Protein AF-A0A4U1C8W8-F1 (afdb_monomer)

InterPro domains:
  IPR014710 RmlC-like jelly roll fold [G3DSA:2.60.120.10] (5-88)

Organism: NCBI:txid2571270

Nearest PDB structures (foldseek):
  7ff8-assembly1_B  TM=6.532E-01  e=4.045E-03  Pseudomonas aeruginosa PAO1
  3iwz-assembly2_C  TM=7.167E-01  e=1.135E-02  Xanthomonas campestris pv. campestris
  1hw5-assembly1_B  TM=6.777E-01  e=1.361E-02  Escherichia coli
  3dn7-assembly1_A  TM=7.887E-01  e=3.382E-02  Cytophaga hutchinsonii ATCC 33406
  3hif-assembly1_A  TM=5.269E-01  e=1.740E-01  Escherichia coli

Sequence (142 aa):
MWYSLDSFVVGYDYTRGNGQKVTRIYLPGDVFTDLSSFFQNKPAKLKLVILQGGDLLYVTRADFNGLRQYAEGFDLIQHLMLLEQELESWRGWIMTLRDEQKVAEFNQRYPMYLLPNHICASFLQMTPSRYSAVKANFTVGS

pLDDT: mean 90.6, std 9.07, range [38.59, 97.38]

Solvent-accessible surface area (backbone atoms only — not comparable to full-atom values): 8082 Å² total; per-residue (Å²): 79,36,35,25,68,58,19,34,34,38,26,18,35,54,84,51,84,93,40,72,43,33,76,43,77,43,49,54,68,34,77,50,65,51,62,68,24,65,76,68,76,45,80,73,52,52,48,75,43,76,78,43,68,82,52,67,48,79,43,51,69,67,60,51,58,65,36,61,84,40,70,66,44,50,54,50,50,54,50,53,53,47,54,52,51,52,50,52,50,50,54,58,54,46,69,75,49,55,72,64,55,34,52,53,58,45,48,76,78,39,69,61,88,83,46,60,63,61,54,55,11,35,53,69,74,39,55,53,65,62,39,51,63,52,51,54,75,70,68,80,79,123

Foldseek 3Di:
DKAAQAWWKWKFQVPDDVRQQTADIDGHGDDDDQLCCLVVVHDGRIDMDTPDDDDMDDDHSVNLVVCVVDPVSVVVNVVVVVVVVVSVVVLVVLLPDDLLSSLVVCVVVDVVVSPDLSNSCSNNVHDSVSSVVSVVVVVPPD

Mean predicted aligned error: 4.5 Å

Structure (mmCIF, N/CA/C/O backbone):
data_AF-A0A4U1C8W8-F1
#
_entry.id   AF-A0A4U1C8W8-F1
#
loop_
_atom_site.group_PDB
_atom_site.id
_atom_site.type_symbol
_atom_site.label_atom_id
_atom_site.label_alt_id
_atom_site.label_comp_id
_atom_site.label_asym_id
_atom_site.label_entity_id
_atom_site.label_seq_id
_atom_site.pdbx_PDB_ins_code
_atom_site.Cartn_x
_atom_site.Cartn_y
_atom_site.Cartn_z
_atom_site.occupancy
_atom_site.B_iso_or_equiv
_atom_site.auth_seq_id
_atom_site.auth_comp_id
_atom_site.auth_asym_id
_atom_site.auth_atom_id
_atom_site.pdbx_PDB_model_num
ATOM 1 N N . MET A 1 1 ? -11.197 1.354 9.731 1.00 91.50 1 MET A N 1
ATOM 2 C CA . MET A 1 1 ? -9.951 0.623 9.448 1.00 91.50 1 MET A CA 1
ATOM 3 C C . MET A 1 1 ? -10.335 -0.746 8.937 1.00 91.50 1 MET A C 1
ATOM 5 O O . MET A 1 1 ? -11.377 -1.242 9.353 1.00 91.50 1 MET A O 1
ATOM 9 N N . TRP A 1 2 ? -9.557 -1.314 8.027 1.00 94.94 2 TRP A N 1
ATOM 10 C CA . TRP A 1 2 ? -9.852 -2.613 7.437 1.00 94.94 2 TRP A CA 1
ATOM 11 C C . TRP A 1 2 ? -8.698 -3.572 7.688 1.00 94.94 2 TRP A C 1
ATOM 13 O O . TRP A 1 2 ? -7.552 -3.140 7.789 1.00 94.94 2 TRP A O 1
ATOM 23 N N . TYR A 1 3 ? -9.011 -4.854 7.782 1.00 94.75 3 TYR A N 1
ATOM 24 C CA . TYR A 1 3 ? -8.038 -5.934 7.763 1.00 94.75 3 TYR A CA 1
ATOM 25 C C . TYR A 1 3 ? -8.378 -6.870 6.610 1.00 94.75 3 TYR A C 1
ATOM 27 O O . TYR A 1 3 ? -9.544 -7.228 6.428 1.00 94.75 3 TYR A O 1
ATOM 35 N N . SER A 1 4 ? -7.367 -7.211 5.820 1.00 95.00 4 SER A N 1
ATOM 36 C CA . SER A 1 4 ? -7.499 -8.086 4.663 1.00 95.00 4 SER A CA 1
ATOM 37 C C . SER A 1 4 ? -7.277 -9.539 5.066 1.00 95.00 4 SER A C 1
ATOM 39 O O . SER A 1 4 ? -6.203 -9.861 5.567 1.00 95.00 4 SER A O 1
ATOM 41 N N . LEU A 1 5 ? -8.246 -10.425 4.822 1.00 94.94 5 LEU A N 1
ATOM 42 C CA . LEU A 1 5 ? -8.029 -11.868 4.990 1.00 94.94 5 LEU A CA 1
ATOM 43 C C . LEU A 1 5 ? -7.353 -12.471 3.754 1.00 94.94 5 LEU A C 1
ATOM 45 O O . LEU A 1 5 ? -6.423 -13.262 3.882 1.00 94.94 5 LEU A O 1
ATOM 49 N N . ASP A 1 6 ? -7.794 -12.068 2.562 1.00 95.94 6 ASP A N 1
ATOM 50 C CA . ASP A 1 6 ? -7.398 -12.680 1.287 1.00 95.94 6 ASP A CA 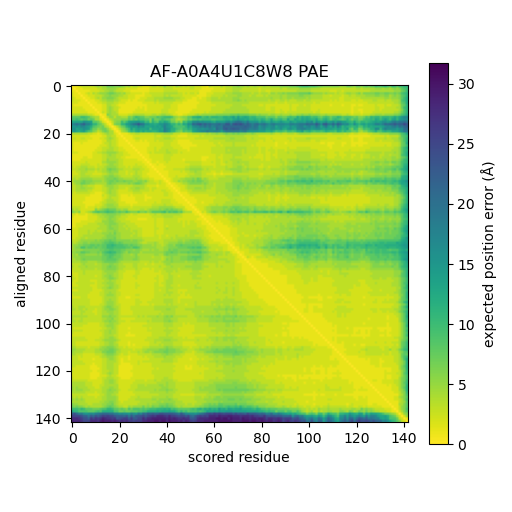1
ATOM 51 C C . ASP A 1 6 ? -7.119 -11.664 0.165 1.00 95.94 6 ASP A C 1
ATOM 53 O O . ASP A 1 6 ? -6.837 -12.038 -0.975 1.00 95.94 6 ASP A O 1
ATOM 57 N N . SER A 1 7 ? -7.226 -10.371 0.464 1.00 95.38 7 SER A N 1
ATOM 58 C CA . SER A 1 7 ? -7.344 -9.332 -0.550 1.00 95.38 7 SER A CA 1
ATOM 59 C C . SER A 1 7 ? -6.043 -8.573 -0.807 1.00 95.38 7 SER A C 1
ATOM 61 O O . SER A 1 7 ? -5.332 -8.173 0.117 1.00 95.38 7 SER A O 1
ATOM 63 N N . PHE A 1 8 ? -5.785 -8.283 -2.082 1.00 96.38 8 PHE A N 1
ATOM 64 C CA . PHE A 1 8 ? -4.791 -7.301 -2.514 1.00 96.38 8 PHE A CA 1
ATOM 65 C C . PHE A 1 8 ? -5.465 -5.944 -2.663 1.00 96.38 8 PHE A C 1
ATOM 67 O O . PHE A 1 8 ? -6.415 -5.803 -3.438 1.00 96.38 8 PHE A O 1
ATOM 74 N N . VAL A 1 9 ? -4.967 -4.926 -1.965 1.00 96.75 9 VAL A N 1
ATOM 75 C CA . VAL A 1 9 ? -5.575 -3.588 -1.965 1.00 96.75 9 VAL A CA 1
ATOM 76 C C . VAL A 1 9 ? -4.564 -2.542 -2.401 1.00 96.75 9 VAL A C 1
ATOM 78 O O . VAL A 1 9 ? -3.414 -2.540 -1.978 1.00 96.75 9 VAL A O 1
ATOM 81 N N . VAL A 1 10 ? -4.999 -1.606 -3.237 1.00 96.00 10 VAL A N 1
ATOM 82 C CA . VAL A 1 10 ? -4.184 -0.484 -3.701 1.00 96.00 10 VAL A CA 1
ATOM 83 C C . VAL A 1 10 ? -4.710 0.820 -3.133 1.00 96.00 10 VAL A C 1
ATOM 85 O O . VAL A 1 10 ? -5.904 1.103 -3.215 1.00 96.00 10 VAL A O 1
ATOM 88 N N . GLY A 1 11 ? -3.803 1.637 -2.603 1.00 95.19 11 GLY A N 1
ATOM 89 C CA . GLY A 1 11 ? -4.076 3.015 -2.216 1.00 95.19 11 GLY A CA 1
ATOM 90 C C . GLY A 1 11 ? -3.580 3.996 -3.269 1.00 95.19 11 GLY A C 1
ATOM 91 O O . GLY A 1 11 ? -2.384 4.054 -3.567 1.00 95.19 11 GLY A O 1
ATOM 92 N N . TYR A 1 12 ? -4.507 4.786 -3.799 1.00 94.06 12 TYR A N 1
ATOM 93 C CA . TYR A 1 12 ? -4.234 5.919 -4.671 1.00 94.06 12 TYR A CA 1
ATOM 94 C C . TYR A 1 12 ? -4.264 7.212 -3.866 1.00 94.06 12 TYR A C 1
ATOM 96 O O . TYR A 1 12 ? -5.219 7.458 -3.129 1.00 94.06 12 TYR A O 1
ATOM 104 N N . ASP A 1 13 ? -3.257 8.062 -4.041 1.00 90.19 13 ASP A N 1
ATOM 105 C CA . ASP A 1 13 ? -3.278 9.414 -3.485 1.00 90.19 13 ASP A CA 1
ATOM 106 C C . ASP A 1 13 ? -4.229 10.294 -4.308 1.00 90.19 13 ASP A C 1
ATOM 108 O O . ASP A 1 13 ? -3.966 10.600 -5.473 1.00 90.19 13 ASP A O 1
ATOM 112 N N . TYR A 1 14 ? -5.347 10.693 -3.699 1.00 77.69 14 TYR A N 1
ATOM 113 C CA . TYR A 1 14 ? -6.367 11.528 -4.338 1.00 77.69 14 TYR A CA 1
ATOM 114 C C . TYR A 1 14 ? -6.048 13.028 -4.246 1.00 77.69 14 TYR A C 1
ATOM 116 O O . TYR A 1 14 ? -6.739 13.852 -4.839 1.00 77.69 14 TYR A O 1
ATOM 124 N N . THR A 1 15 ? -4.999 13.403 -3.510 1.00 78.12 15 THR A N 1
ATOM 125 C CA . THR A 1 15 ? -4.593 14.802 -3.311 1.00 78.12 15 THR A CA 1
ATOM 126 C C . THR A 1 15 ? -3.575 15.287 -4.340 1.00 78.12 15 THR A C 1
ATOM 128 O O . THR A 1 15 ? -3.299 16.485 -4.414 1.00 78.12 15 THR A O 1
ATOM 131 N N . ARG A 1 16 ? -3.009 14.383 -5.152 1.00 66.56 16 ARG A N 1
ATOM 132 C CA . ARG A 1 16 ? -1.977 14.697 -6.149 1.00 66.56 16 ARG A CA 1
ATOM 133 C C . ARG A 1 16 ? -2.370 14.184 -7.539 1.00 66.56 16 ARG A C 1
ATOM 135 O O . ARG A 1 16 ? -2.505 12.982 -7.754 1.00 66.56 16 ARG A O 1
ATOM 142 N N . GLY A 1 17 ? -2.477 15.096 -8.509 1.00 65.38 17 GLY A N 1
ATOM 143 C CA . GLY A 1 17 ? -2.802 14.774 -9.905 1.00 65.38 17 GLY A CA 1
ATOM 144 C C . GLY A 1 17 ? -4.280 14.427 -10.124 1.00 65.38 17 GLY A C 1
ATOM 145 O O . GLY A 1 17 ? -5.154 14.953 -9.447 1.00 65.38 17 GLY A O 1
ATOM 146 N N . ASN A 1 18 ? -4.563 13.533 -11.075 1.00 65.94 18 ASN A N 1
ATOM 147 C CA . ASN A 1 18 ? -5.911 13.048 -11.409 1.00 65.94 18 ASN A CA 1
ATOM 148 C C . ASN A 1 18 ? -6.380 11.865 -10.524 1.00 65.94 18 ASN A C 1
ATOM 150 O O . ASN A 1 18 ? -7.273 11.119 -10.923 1.00 65.94 18 ASN A O 1
ATOM 154 N N . GLY A 1 19 ? -5.753 11.650 -9.360 1.00 64.06 19 GLY A N 1
ATOM 155 C CA . GLY A 1 19 ? -6.109 10.572 -8.429 1.00 64.06 19 GLY A CA 1
ATOM 156 C C . GLY A 1 19 ? -5.680 9.163 -8.860 1.00 64.06 19 GLY A C 1
ATOM 157 O O . GLY A 1 19 ? -6.271 8.187 -8.405 1.00 64.06 19 GLY A O 1
ATOM 158 N N . GLN A 1 20 ? -4.681 9.038 -9.744 1.00 74.06 20 GLN A N 1
ATOM 159 C CA . GLN A 1 20 ? -4.208 7.749 -10.284 1.00 74.06 20 GLN A CA 1
ATOM 160 C C . GLN A 1 20 ? -2.803 7.339 -9.811 1.00 74.06 20 GLN A C 1
ATOM 162 O O . GLN A 1 20 ? -2.294 6.288 -10.214 1.00 74.06 20 GLN A O 1
ATOM 167 N N . LYS A 1 21 ? -2.154 8.131 -8.947 1.00 90.69 21 LYS A N 1
ATOM 168 C CA . LYS A 1 21 ? -0.830 7.775 -8.426 1.00 90.69 21 LYS A CA 1
ATOM 169 C C . LYS A 1 21 ? -0.965 6.748 -7.311 1.00 90.69 21 LYS A C 1
ATOM 171 O O . LYS A 1 21 ? -1.488 7.052 -6.240 1.00 90.69 21 LYS A O 1
ATOM 176 N N . VAL A 1 22 ? -0.447 5.553 -7.560 1.00 93.94 22 VAL A N 1
ATOM 177 C CA . VAL A 1 22 ? -0.407 4.485 -6.568 1.00 93.94 22 VAL A CA 1
ATOM 178 C C . VAL A 1 22 ? 0.672 4.804 -5.533 1.00 93.94 22 VAL A C 1
ATOM 180 O O . VAL A 1 22 ? 1.830 5.057 -5.871 1.00 93.94 22 VAL A O 1
ATOM 183 N N . THR A 1 23 ? 0.295 4.814 -4.258 1.00 93.44 23 THR A N 1
ATOM 184 C CA . THR A 1 23 ? 1.206 5.090 -3.137 1.00 93.44 23 THR A CA 1
ATOM 185 C C . THR A 1 23 ? 1.254 3.971 -2.112 1.00 93.44 23 THR A C 1
ATOM 187 O O . THR A 1 23 ? 2.243 3.864 -1.386 1.00 93.44 23 THR A O 1
ATOM 190 N N . ARG A 1 24 ? 0.237 3.110 -2.072 1.00 94.56 24 ARG A N 1
ATOM 191 C CA . ARG A 1 24 ? 0.170 1.956 -1.174 1.00 94.56 24 ARG A CA 1
ATOM 192 C C . ARG A 1 24 ? -0.231 0.708 -1.940 1.00 94.56 24 ARG A C 1
ATOM 194 O O . ARG A 1 24 ? -1.060 0.780 -2.847 1.00 94.56 24 ARG A O 1
ATOM 201 N N . ILE A 1 25 ? 0.346 -0.413 -1.539 1.00 96.25 25 ILE A N 1
ATOM 202 C CA . ILE A 1 25 ? -0.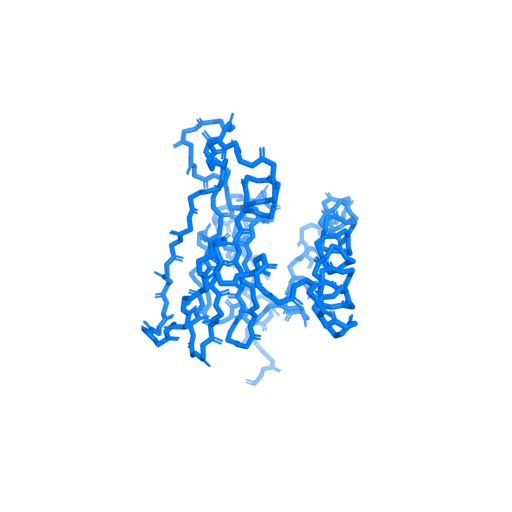077 -1.756 -1.917 1.00 96.25 25 ILE A CA 1
ATOM 203 C C . ILE A 1 25 ? -0.122 -2.529 -0.603 1.00 96.25 25 ILE A C 1
ATOM 205 O O . ILE A 1 25 ? 0.873 -2.546 0.116 1.00 96.25 25 ILE A O 1
ATOM 209 N N . TYR A 1 26 ? -1.276 -3.097 -0.293 1.00 96.00 26 TYR A N 1
ATOM 210 C CA . TYR A 1 26 ? -1.516 -3.920 0.882 1.00 96.00 26 TYR A CA 1
ATOM 211 C C . TYR A 1 26 ? -1.763 -5.354 0.424 1.00 96.00 26 TYR A C 1
ATOM 213 O O . TYR A 1 26 ? -2.453 -5.584 -0.578 1.00 96.00 26 TYR A O 1
ATOM 221 N N . LEU A 1 27 ? -1.164 -6.293 1.138 1.00 95.94 27 LEU A N 1
ATOM 222 C CA . LEU A 1 27 ? -1.222 -7.724 0.889 1.00 95.94 27 LEU A CA 1
ATOM 223 C C . LEU A 1 27 ? -2.297 -8.388 1.766 1.00 95.94 27 LEU A C 1
ATOM 225 O O . LEU A 1 27 ? -2.770 -7.790 2.739 1.00 95.94 27 LEU A O 1
ATOM 229 N N . PRO A 1 28 ? -2.687 -9.634 1.454 1.00 96.12 28 PRO A N 1
ATOM 230 C CA . PRO A 1 28 ? -3.448 -10.452 2.390 1.00 96.12 28 PRO A CA 1
ATOM 231 C C . PRO A 1 28 ? -2.751 -10.509 3.756 1.00 96.12 28 PRO A C 1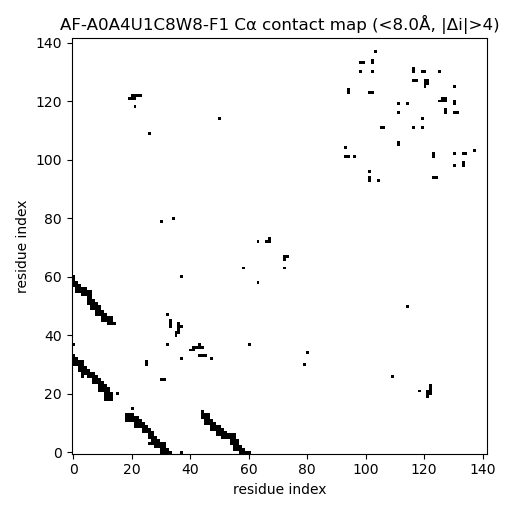
ATOM 233 O O . PRO A 1 28 ? -1.538 -10.704 3.828 1.00 96.12 28 PRO A O 1
ATOM 236 N N . GLY A 1 29 ? -3.514 -10.325 4.831 1.00 94.81 29 GLY A N 1
ATOM 237 C CA . GLY A 1 29 ? -3.002 -10.228 6.197 1.00 94.81 29 GLY A CA 1
ATOM 238 C C . GLY A 1 29 ? -2.639 -8.812 6.656 1.00 94.81 29 GLY A C 1
ATOM 239 O O . GLY A 1 29 ? -2.347 -8.633 7.838 1.00 94.81 29 GLY A O 1
ATOM 240 N N . ASP A 1 30 ? -2.690 -7.801 5.783 1.00 94.50 30 ASP A N 1
ATOM 241 C CA . ASP A 1 30 ? -2.406 -6.421 6.177 1.00 94.50 30 ASP A CA 1
ATOM 242 C C . ASP A 1 30 ? -3.629 -5.720 6.783 1.00 94.50 30 ASP A C 1
ATOM 244 O O . ASP A 1 30 ? -4.772 -5.839 6.321 1.00 94.50 30 ASP A O 1
ATOM 248 N N . VAL A 1 31 ? -3.359 -4.875 7.779 1.00 93.69 31 VAL A N 1
ATOM 249 C CA . VAL A 1 31 ? -4.270 -3.803 8.186 1.00 93.69 31 VAL A 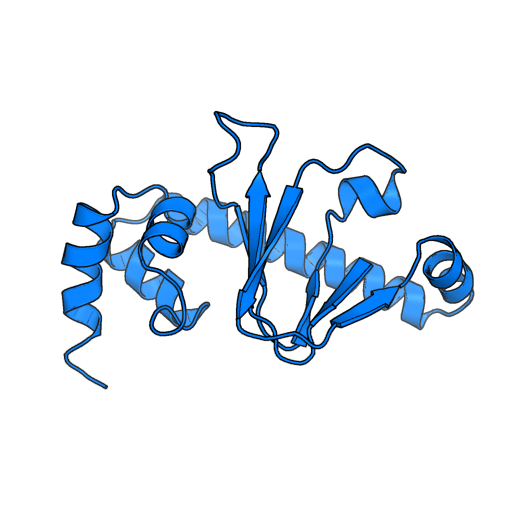CA 1
ATOM 250 C C . VAL A 1 31 ? -4.063 -2.618 7.251 1.00 93.69 31 VAL A C 1
ATOM 252 O O . VAL A 1 31 ? -2.947 -2.128 7.084 1.00 93.69 31 VAL A O 1
ATOM 255 N N . PHE A 1 32 ? -5.147 -2.100 6.683 1.00 93.50 32 PHE A N 1
ATOM 256 C CA . PHE A 1 32 ? -5.085 -0.982 5.755 1.00 93.50 32 PHE A CA 1
ATOM 257 C C . PHE A 1 32 ? -6.176 0.055 6.020 1.00 93.50 32 PHE A C 1
ATOM 259 O O . PHE A 1 32 ? -7.340 -0.234 6.312 1.00 93.50 32 PHE A O 1
ATOM 266 N N . THR A 1 33 ? -5.776 1.319 5.951 1.00 93.19 33 THR A N 1
ATOM 267 C CA . THR A 1 33 ? -6.636 2.494 6.085 1.00 93.19 33 THR A CA 1
ATOM 268 C C . THR A 1 33 ? -5.806 3.734 5.758 1.00 93.19 33 THR A C 1
ATOM 270 O O . THR A 1 33 ? -4.579 3.690 5.760 1.00 93.19 33 THR A O 1
ATOM 273 N N . ASP A 1 34 ? -6.455 4.877 5.559 1.00 91.69 34 ASP A N 1
ATOM 274 C CA . ASP A 1 34 ? -5.770 6.158 5.731 1.00 91.69 34 ASP A CA 1
ATOM 275 C C . ASP A 1 34 ? -5.599 6.419 7.236 1.00 91.69 34 ASP A C 1
ATOM 277 O O . ASP A 1 34 ? -6.554 6.821 7.906 1.00 91.69 34 ASP A O 1
ATOM 281 N N . LEU A 1 35 ? -4.420 6.110 7.794 1.00 88.94 35 LEU A N 1
ATOM 282 C CA . LEU A 1 35 ? -4.160 6.213 9.239 1.00 88.94 35 LEU A CA 1
ATOM 283 C C . LEU A 1 35 ? -4.311 7.655 9.738 1.00 88.94 35 LEU A C 1
ATOM 285 O O . LEU A 1 35 ? -4.898 7.885 10.797 1.00 88.94 35 LEU A O 1
ATOM 289 N N . SER A 1 36 ? -3.844 8.640 8.962 1.00 86.38 36 SER A N 1
ATOM 290 C CA . SER A 1 36 ? -3.949 10.054 9.335 1.00 86.38 36 SER A CA 1
ATOM 291 C C . SER A 1 36 ? -5.412 10.474 9.447 1.00 86.38 36 SER A C 1
ATOM 293 O O . SER A 1 36 ? -5.825 11.027 10.469 1.00 86.38 36 SER A O 1
ATOM 295 N N . SER A 1 37 ? -6.218 10.154 8.438 1.00 90.06 37 SER A N 1
ATOM 296 C CA . SER A 1 37 ? -7.645 10.476 8.426 1.00 90.06 37 SER A CA 1
ATOM 297 C C . SER A 1 37 ? -8.427 9.674 9.464 1.00 90.06 37 SER A C 1
ATOM 299 O O . SER A 1 37 ? -9.318 10.217 10.127 1.00 90.06 37 SER A O 1
ATOM 301 N N . PHE A 1 38 ? -8.058 8.409 9.681 1.00 90.50 38 PHE A N 1
ATOM 302 C CA . PHE A 1 38 ? -8.672 7.559 10.691 1.00 90.50 38 PHE A CA 1
ATOM 303 C C . PHE A 1 38 ? -8.448 8.108 12.102 1.00 90.50 38 PHE A C 1
ATOM 305 O O . PHE A 1 38 ? -9.430 8.276 12.819 1.00 90.50 38 PHE A O 1
ATOM 312 N N . PHE A 1 39 ? -7.225 8.474 12.491 1.00 86.31 39 PHE A N 1
ATOM 313 C CA . PHE A 1 39 ? -6.957 8.954 13.852 1.00 86.31 39 PHE A CA 1
ATOM 314 C C . PHE A 1 39 ? -7.313 10.427 14.081 1.00 86.31 39 PHE A C 1
ATOM 316 O O . PHE A 1 39 ? -7.746 10.777 15.175 1.00 86.31 39 PHE A O 1
ATOM 323 N N . GLN A 1 40 ? -7.164 11.294 13.074 1.00 87.44 40 GLN A N 1
ATOM 324 C CA . GLN A 1 40 ? -7.354 12.746 13.235 1.00 87.44 40 GLN A CA 1
ATOM 325 C C . GLN A 1 40 ? -8.766 13.230 12.890 1.00 87.44 40 GLN A C 1
ATOM 327 O O . GLN A 1 40 ? -9.022 14.430 12.940 1.00 87.44 40 GLN A O 1
ATOM 332 N N . ASN A 1 41 ? -9.669 12.327 12.501 1.00 85.69 41 ASN A N 1
ATOM 333 C CA . ASN A 1 41 ? -11.005 12.673 12.017 1.00 85.69 41 ASN A CA 1
ATOM 334 C C . ASN A 1 41 ? -10.994 13.691 10.863 1.00 85.69 41 ASN A C 1
ATOM 336 O O . ASN A 1 41 ? -11.739 14.669 10.857 1.00 85.69 41 ASN A O 1
ATOM 340 N N . LYS A 1 42 ? -10.123 13.454 9.880 1.00 89.50 42 LYS A N 1
ATOM 341 C CA . LYS A 1 42 ? -10.013 14.267 8.663 1.00 89.50 42 LYS A CA 1
ATOM 342 C C . LYS A 1 42 ? -10.569 13.503 7.459 1.00 89.50 42 LYS A C 1
ATOM 344 O O . LYS A 1 42 ? -10.629 12.274 7.513 1.00 89.50 42 LYS A O 1
ATOM 349 N N . PRO A 1 43 ? -10.952 14.191 6.368 1.00 89.12 43 PRO A N 1
ATOM 350 C CA . PRO A 1 43 ? -11.306 13.528 5.116 1.00 89.12 43 PRO A CA 1
ATOM 351 C C . PRO A 1 43 ? -10.197 12.580 4.648 1.00 89.12 43 PRO A C 1
ATOM 353 O O . PRO A 1 43 ? -9.014 12.889 4.812 1.00 89.12 43 PRO A O 1
ATOM 356 N N . ALA A 1 44 ? -10.568 11.429 4.085 1.00 89.50 44 ALA A N 1
ATOM 357 C CA . ALA A 1 44 ? -9.611 10.479 3.524 1.00 89.50 44 ALA A CA 1
ATOM 358 C C . ALA A 1 44 ? -8.850 11.108 2.348 1.00 89.50 44 ALA A C 1
ATOM 360 O O . ALA A 1 44 ? -9.442 11.756 1.485 1.00 89.50 44 ALA A O 1
ATOM 361 N N . LYS A 1 45 ? -7.536 10.911 2.322 1.00 90.19 45 LYS A N 1
ATOM 362 C CA . LYS A 1 45 ? -6.630 11.324 1.244 1.00 90.19 45 LYS A CA 1
ATOM 363 C C . LYS A 1 45 ? -6.290 10.164 0.315 1.00 90.19 45 LYS A C 1
ATOM 365 O O . LYS A 1 45 ? -5.878 10.393 -0.820 1.00 90.19 45 LYS A O 1
ATOM 370 N N . LEU A 1 46 ? -6.475 8.932 0.791 1.00 91.25 46 LEU A N 1
ATOM 371 C CA . LEU A 1 46 ? -6.298 7.721 0.002 1.00 91.25 46 LEU A CA 1
ATOM 372 C C . LEU A 1 46 ? -7.637 7.183 -0.503 1.00 91.25 46 LEU A C 1
ATOM 374 O O . LEU A 1 46 ? -8.568 6.959 0.272 1.00 91.25 46 LEU A O 1
ATOM 378 N N . LYS A 1 47 ? -7.698 6.895 -1.803 1.00 92.44 47 LYS A N 1
ATOM 379 C CA . LYS A 1 47 ? -8.715 6.020 -2.385 1.00 92.44 47 LYS A CA 1
ATOM 380 C C . LYS A 1 47 ? -8.185 4.590 -2.357 1.00 92.44 47 LYS A C 1
ATOM 382 O O . LYS A 1 47 ? -7.176 4.302 -2.993 1.00 92.44 47 LYS A O 1
ATOM 387 N N . LEU A 1 48 ? -8.876 3.709 -1.643 1.00 94.00 48 LEU A N 1
ATOM 388 C CA . LEU A 1 48 ? -8.521 2.296 -1.518 1.00 94.00 48 LEU A CA 1
ATOM 389 C C . LEU A 1 48 ? -9.364 1.464 -2.490 1.00 94.00 48 LEU A C 1
ATOM 391 O O . LEU A 1 48 ? -10.576 1.658 -2.574 1.00 94.00 48 LEU A O 1
ATOM 395 N N . VAL A 1 49 ? -8.725 0.572 -3.244 1.00 94.56 49 VAL A N 1
ATOM 396 C CA . VAL A 1 49 ? -9.368 -0.277 -4.257 1.00 94.56 49 VAL A CA 1
ATOM 397 C C . VAL A 1 49 ? -8.874 -1.708 -4.101 1.00 94.56 49 VAL A C 1
ATOM 399 O O . VAL A 1 49 ? -7.668 -1.941 -4.110 1.00 94.56 49 VAL A O 1
ATOM 402 N N . ILE A 1 50 ? -9.801 -2.655 -3.984 1.00 96.00 50 ILE A N 1
ATOM 403 C CA . ILE A 1 50 ? -9.498 -4.089 -3.988 1.00 96.00 50 ILE A CA 1
ATOM 404 C C . ILE A 1 50 ? -9.176 -4.504 -5.428 1.00 96.00 50 ILE A C 1
ATOM 406 O O . ILE A 1 50 ? -9.950 -4.219 -6.341 1.00 96.00 50 ILE A O 1
ATOM 410 N N . LEU A 1 51 ? -8.027 -5.143 -5.636 1.00 94.69 51 LEU A N 1
ATOM 411 C CA . LEU A 1 51 ? -7.630 -5.711 -6.927 1.00 94.69 51 LEU A CA 1
ATOM 412 C C . LEU A 1 51 ? -8.079 -7.165 -7.077 1.00 94.69 51 LEU A C 1
ATOM 414 O O . LEU A 1 51 ? -8.468 -7.582 -8.164 1.00 94.69 51 LEU A O 1
ATOM 418 N N . GLN A 1 52 ? -7.976 -7.926 -5.991 1.00 93.75 52 GLN A N 1
ATOM 419 C CA . GLN A 1 52 ? -8.270 -9.353 -5.908 1.00 93.75 52 GLN A CA 1
ATOM 420 C C . GLN A 1 52 ? -8.671 -9.683 -4.466 1.00 93.75 52 GLN A C 1
ATOM 422 O O . GLN A 1 52 ? -8.190 -9.010 -3.556 1.00 93.75 52 GLN A O 1
ATOM 427 N N . GLY A 1 53 ? -9.502 -10.715 -4.287 1.00 93.00 53 GLY A N 1
ATOM 428 C CA . GLY A 1 53 ? -10.060 -11.136 -2.997 1.00 93.00 53 GLY A CA 1
ATOM 429 C C . GLY A 1 53 ? -11.417 -10.491 -2.714 1.00 93.00 53 GLY A C 1
ATOM 430 O O . GLY A 1 53 ? -11.979 -9.809 -3.579 1.00 93.00 53 GLY A O 1
ATOM 431 N N . GLY A 1 54 ? -11.951 -10.719 -1.516 1.00 93.44 54 GLY A N 1
ATOM 432 C CA . GLY A 1 54 ? -13.228 -10.130 -1.107 1.00 93.44 54 GLY A CA 1
ATOM 433 C C . GLY A 1 54 ? -13.508 -10.117 0.393 1.00 93.44 54 GLY A C 1
ATOM 434 O O . GLY A 1 54 ? -14.407 -9.388 0.820 1.00 93.44 54 GLY A O 1
ATOM 435 N N . ASP A 1 55 ? -12.738 -10.853 1.193 1.00 95.88 55 ASP A N 1
ATOM 436 C CA . ASP A 1 55 ? -13.018 -11.017 2.612 1.00 95.88 55 ASP A CA 1
ATOM 437 C C . ASP A 1 55 ? -12.241 -9.995 3.440 1.00 95.88 55 ASP A C 1
ATOM 439 O O . ASP A 1 55 ? -11.015 -10.041 3.592 1.00 95.88 55 ASP A O 1
ATOM 443 N N . LEU A 1 56 ? -12.992 -9.046 3.998 1.00 96.19 56 LEU A N 1
ATOM 444 C CA . LEU A 1 56 ? -12.468 -7.950 4.798 1.00 96.19 56 LEU A CA 1
ATOM 445 C C . LEU A 1 56 ? -13.140 -7.904 6.166 1.00 96.19 56 LEU A C 1
ATOM 447 O O . LEU A 1 56 ? -14.362 -7.998 6.283 1.00 96.19 56 LEU A O 1
ATOM 451 N N . LEU A 1 57 ? -12.343 -7.640 7.198 1.00 95.81 57 LEU A N 1
ATOM 452 C CA . LEU A 1 57 ? -12.855 -7.259 8.510 1.00 95.81 57 LEU A CA 1
ATOM 453 C C . LEU A 1 57 ? -12.852 -5.738 8.629 1.00 95.81 57 LEU A C 1
ATOM 455 O O . LEU A 1 57 ? -11.867 -5.075 8.295 1.00 95.81 57 LEU A O 1
ATOM 459 N N . TYR A 1 58 ? -13.954 -5.183 9.124 1.00 94.94 58 TYR A N 1
ATOM 460 C CA . TYR A 1 58 ? -14.107 -3.749 9.331 1.00 94.94 58 TYR A CA 1
ATOM 461 C C . TYR A 1 58 ? -14.094 -3.408 10.813 1.00 94.94 58 TYR A C 1
ATOM 463 O O . TYR A 1 58 ? -14.876 -3.949 11.588 1.00 94.94 58 TYR A O 1
ATOM 471 N N . VAL A 1 59 ? -13.247 -2.454 11.187 1.00 91.81 59 VAL A N 1
ATOM 472 C CA . VAL A 1 59 ? -13.219 -1.874 12.530 1.00 91.81 59 VAL A CA 1
ATOM 473 C C . VAL A 1 59 ? -13.598 -0.404 12.422 1.00 91.81 59 VAL A C 1
ATOM 475 O O . VAL A 1 59 ? -12.897 0.394 11.770 1.00 91.81 59 VAL A O 1
ATOM 478 N N . THR A 1 60 ? -14.710 -0.024 13.055 1.00 92.00 60 THR A N 1
ATOM 479 C CA . THR A 1 60 ? -15.108 1.383 13.119 1.00 92.00 60 THR A CA 1
ATOM 480 C C . THR A 1 60 ? -14.167 2.154 14.040 1.00 92.00 60 THR A C 1
ATOM 482 O O . THR A 1 60 ? -13.428 1.592 14.849 1.00 92.00 60 THR A O 1
ATOM 485 N N . ARG A 1 61 ? -14.188 3.486 13.955 1.00 88.88 61 ARG A N 1
ATOM 486 C CA . ARG A 1 61 ? -13.443 4.307 14.918 1.00 88.88 61 ARG A CA 1
ATOM 487 C C . ARG A 1 61 ? -13.980 4.142 16.344 1.00 88.88 61 ARG A C 1
ATOM 489 O O . ARG A 1 61 ? -13.196 4.219 17.281 1.00 88.88 61 ARG A O 1
ATOM 496 N N . ALA A 1 62 ? -15.288 3.945 16.507 1.00 91.19 62 ALA A N 1
ATOM 497 C CA . ALA A 1 62 ? -15.894 3.759 17.821 1.00 91.19 62 ALA A CA 1
ATOM 498 C C . ALA A 1 62 ? -15.393 2.462 18.471 1.00 91.19 62 ALA A C 1
ATOM 500 O O . ALA A 1 62 ? -14.891 2.513 19.592 1.00 91.19 62 ALA A O 1
ATOM 501 N N . ASP A 1 63 ? -15.409 1.355 17.723 1.00 91.38 63 ASP A N 1
ATOM 502 C CA . ASP A 1 63 ? -14.882 0.063 18.184 1.00 91.38 63 ASP A CA 1
ATOM 503 C C . ASP A 1 63 ? -13.399 0.187 18.527 1.00 91.38 63 ASP A C 1
ATOM 505 O O . ASP A 1 63 ? -12.960 -0.204 19.605 1.00 91.38 63 ASP A O 1
ATOM 509 N N . PHE A 1 64 ? -12.636 0.839 17.647 1.00 88.38 64 PHE A N 1
ATOM 510 C CA . PHE A 1 64 ? -11.219 1.088 17.862 1.00 88.38 64 PHE A CA 1
ATOM 511 C C . PHE A 1 64 ? -10.940 1.908 19.130 1.00 88.38 64 PHE A C 1
ATOM 513 O O . PHE A 1 64 ? -10.021 1.607 19.887 1.00 88.38 64 PHE A O 1
ATOM 520 N N . ASN A 1 65 ? -11.730 2.949 19.388 1.00 87.75 65 ASN A N 1
ATOM 521 C CA . ASN A 1 65 ? -11.594 3.748 20.603 1.00 87.75 65 ASN A CA 1
ATOM 522 C C . ASN A 1 65 ? -11.910 2.925 21.856 1.00 87.75 65 ASN A C 1
ATOM 524 O O . ASN A 1 65 ? -11.253 3.122 22.874 1.00 87.75 65 ASN A O 1
ATOM 528 N N . GLY A 1 66 ? -12.852 1.983 21.769 1.00 88.62 66 GLY A N 1
ATOM 529 C CA . GLY A 1 66 ? -13.117 1.010 22.827 1.00 88.62 66 GLY A CA 1
ATOM 530 C C . GLY A 1 66 ? -11.928 0.089 23.111 1.00 88.62 66 GLY A C 1
ATOM 531 O O . GLY A 1 66 ? -11.752 -0.335 24.247 1.00 88.62 66 GLY A O 1
ATOM 532 N N . LEU A 1 67 ? -11.061 -0.171 22.126 1.00 85.69 67 LEU A N 1
ATOM 533 C CA . LEU A 1 67 ? -9.847 -0.973 22.320 1.00 85.69 67 LEU A CA 1
ATOM 534 C C . LEU A 1 67 ? -8.728 -0.222 23.054 1.00 85.69 67 LEU A C 1
ATOM 536 O O . LEU A 1 67 ? -7.833 -0.858 23.599 1.00 85.69 67 LEU A O 1
ATOM 540 N N . ARG A 1 68 ? -8.776 1.116 23.125 1.00 82.75 68 ARG A N 1
ATOM 541 C CA . ARG A 1 68 ? -7.731 1.929 23.783 1.00 82.75 68 ARG A CA 1
ATOM 542 C C . ARG A 1 68 ? -7.621 1.712 25.290 1.00 82.75 68 ARG A C 1
ATOM 544 O O . ARG A 1 68 ? -6.646 2.155 25.884 1.00 82.75 68 ARG A O 1
ATOM 551 N N . GLN A 1 69 ? -8.619 1.083 25.905 1.00 87.19 69 GLN A N 1
ATOM 552 C CA . GLN A 1 69 ? -8.560 0.701 27.316 1.00 87.19 69 GLN A CA 1
ATOM 553 C C . GLN A 1 69 ? -7.598 -0.473 27.575 1.00 87.19 69 GLN A C 1
ATOM 555 O O . GLN A 1 69 ? -7.218 -0.696 28.720 1.00 87.19 69 GLN A O 1
ATOM 560 N N . TYR A 1 70 ? -7.208 -1.206 26.527 1.00 91.19 70 TYR A N 1
ATOM 561 C CA . TYR A 1 70 ? -6.283 -2.335 26.587 1.00 91.19 70 TYR A CA 1
ATOM 562 C C . TYR A 1 70 ? -4.895 -1.911 26.091 1.00 91.19 70 TYR A C 1
ATOM 564 O O . TYR A 1 70 ? -4.783 -1.145 25.128 1.00 91.19 70 TYR A O 1
ATOM 572 N N . ALA A 1 71 ? -3.835 -2.413 26.729 1.00 88.31 71 ALA A N 1
ATOM 573 C CA . ALA A 1 71 ? -2.455 -2.071 26.375 1.00 88.31 71 ALA A CA 1
ATOM 574 C C . ALA A 1 71 ? -2.110 -2.528 24.947 1.00 88.31 71 ALA A C 1
ATOM 576 O O . ALA A 1 71 ? -1.499 -1.791 24.177 1.00 88.31 71 ALA A O 1
ATOM 577 N N . GLU A 1 72 ? -2.630 -3.684 24.547 1.00 88.44 72 GLU A N 1
ATOM 578 C CA . GLU A 1 72 ? -2.463 -4.280 23.224 1.00 88.44 72 GLU A CA 1
ATOM 579 C C . GLU A 1 72 ? -3.022 -3.378 22.113 1.00 88.44 72 GLU A C 1
ATOM 581 O O . GLU A 1 72 ? -2.500 -3.341 20.998 1.00 88.44 72 GLU A O 1
ATOM 586 N N . GLY A 1 73 ? -4.072 -2.604 22.413 1.00 84.56 73 GLY A N 1
ATOM 587 C CA . GLY A 1 73 ? -4.631 -1.627 21.483 1.00 84.56 73 GLY A CA 1
ATOM 588 C C . GLY A 1 73 ? -3.663 -0.478 21.194 1.00 84.56 73 GLY A C 1
ATOM 589 O O . GLY A 1 73 ? -3.639 0.040 20.077 1.00 84.56 73 GLY A O 1
ATOM 590 N N . PHE A 1 74 ? -2.847 -0.089 22.175 1.00 84.25 74 PHE A N 1
ATOM 591 C CA . PHE A 1 74 ? -1.799 0.913 22.001 1.00 84.25 74 PHE A CA 1
ATOM 592 C C . PHE A 1 74 ? -0.612 0.352 21.210 1.00 84.25 74 PHE A C 1
ATOM 594 O O . PHE A 1 74 ? -0.176 0.995 20.250 1.00 84.25 74 PHE A O 1
ATOM 601 N N . ASP A 1 75 ? -0.165 -0.863 21.536 1.00 89.19 75 ASP A N 1
ATOM 602 C CA . ASP A 1 75 ? 0.920 -1.550 20.823 1.00 89.19 75 ASP A CA 1
ATOM 603 C C . ASP A 1 75 ? 0.589 -1.728 19.337 1.00 89.19 75 ASP A C 1
ATOM 605 O O . ASP A 1 75 ? 1.422 -1.459 18.468 1.00 89.19 75 ASP A O 1
ATOM 609 N N . LEU A 1 76 ? -0.664 -2.078 19.022 1.00 86.25 76 LEU A N 1
ATOM 610 C CA . LEU A 1 76 ? -1.140 -2.169 17.645 1.00 86.25 76 LEU A CA 1
ATOM 611 C C . LEU A 1 76 ? -0.996 -0.833 16.900 1.00 86.25 76 LEU A C 1
ATOM 613 O O . LEU A 1 76 ? -0.533 -0.819 15.763 1.00 86.25 76 LEU A O 1
ATOM 617 N N . ILE A 1 77 ? -1.356 0.302 17.512 1.00 86.62 77 ILE A N 1
ATOM 618 C CA . ILE A 1 77 ? -1.204 1.622 16.868 1.00 86.62 77 ILE A CA 1
ATOM 619 C C . ILE A 1 77 ? 0.259 1.902 16.574 1.00 86.62 77 ILE A C 1
ATOM 621 O O . ILE A 1 77 ? 0.586 2.324 15.465 1.00 86.62 77 ILE A O 1
ATOM 625 N N . GLN A 1 78 ? 1.125 1.697 17.566 1.00 89.75 78 GLN A N 1
ATOM 626 C CA . GLN A 1 78 ? 2.551 1.949 17.412 1.00 89.75 78 GLN A CA 1
ATOM 627 C C . GLN A 1 78 ? 3.137 1.086 16.301 1.00 89.75 78 GLN A C 1
ATOM 629 O O . GLN A 1 78 ? 3.867 1.598 15.453 1.00 89.75 78 GLN A O 1
ATOM 634 N N . HIS A 1 79 ? 2.747 -0.187 16.249 1.00 90.38 79 HIS A N 1
ATOM 635 C CA . HIS A 1 79 ? 3.154 -1.095 15.192 1.00 90.38 79 HIS A CA 1
ATOM 636 C C . HIS A 1 79 ? 2.684 -0.620 13.808 1.00 90.38 79 HIS A C 1
ATOM 638 O O . HIS A 1 79 ? 3.493 -0.523 12.889 1.00 90.38 79 HIS A O 1
ATOM 644 N N . LEU A 1 80 ? 1.414 -0.228 13.657 1.00 90.06 80 LEU A N 1
ATOM 645 C CA . LEU A 1 80 ? 0.891 0.290 12.385 1.00 90.06 80 LEU A CA 1
ATOM 646 C C . LEU A 1 80 ? 1.581 1.591 11.951 1.00 90.06 80 LEU A C 1
ATOM 648 O O . LEU A 1 80 ? 1.853 1.781 10.766 1.00 90.06 80 LEU A O 1
ATOM 652 N N . MET A 1 81 ? 1.880 2.488 12.894 1.00 90.81 81 MET A N 1
ATOM 653 C CA . MET A 1 81 ? 2.625 3.719 12.616 1.00 90.81 81 MET A CA 1
ATOM 654 C C . MET A 1 81 ? 4.064 3.428 12.180 1.00 90.81 81 MET A C 1
ATOM 656 O O . MET A 1 81 ? 4.557 4.081 11.259 1.00 90.81 81 MET A O 1
ATOM 660 N N . LEU A 1 82 ? 4.718 2.447 12.807 1.00 93.62 82 LEU A N 1
ATOM 661 C CA . LEU A 1 82 ? 6.063 2.014 12.440 1.00 93.62 82 LEU A CA 1
ATOM 662 C C . LEU A 1 82 ? 6.086 1.426 11.025 1.00 93.62 82 LEU A C 1
ATOM 664 O O . LEU A 1 82 ? 6.886 1.873 10.209 1.00 93.62 82 LEU A O 1
ATOM 668 N N . LEU A 1 83 ? 5.170 0.507 10.700 1.00 92.06 83 LEU A N 1
ATOM 669 C CA . LEU A 1 83 ? 5.072 -0.091 9.362 1.00 92.06 83 LEU A CA 1
ATOM 670 C C . LEU A 1 83 ? 4.853 0.964 8.268 1.00 92.06 83 LEU A C 1
ATOM 672 O O . LEU A 1 83 ? 5.451 0.893 7.194 1.00 92.06 83 LEU A O 1
ATOM 676 N N . GLU A 1 84 ? 4.019 1.968 8.542 1.00 91.31 84 GLU A N 1
ATOM 677 C CA . GLU A 1 84 ? 3.779 3.075 7.614 1.00 91.31 84 GLU A CA 1
ATOM 678 C C . GLU A 1 84 ? 5.042 3.932 7.412 1.00 91.31 84 GLU A C 1
ATOM 680 O O . GLU A 1 84 ? 5.362 4.319 6.284 1.00 91.31 84 GLU A O 1
ATOM 685 N N . GLN A 1 85 ? 5.796 4.198 8.483 1.00 94.06 85 GLN A N 1
ATOM 686 C CA . GLN A 1 85 ? 7.063 4.925 8.412 1.00 94.06 85 GLN A CA 1
ATOM 687 C C . GLN A 1 85 ? 8.145 4.129 7.670 1.00 94.06 85 GLN A C 1
ATOM 689 O O . GLN A 1 85 ? 8.876 4.703 6.856 1.00 94.06 85 GLN A O 1
ATOM 694 N N . GLU A 1 86 ? 8.253 2.826 7.921 1.00 94.94 86 GLU A N 1
ATOM 695 C CA . GLU A 1 86 ? 9.165 1.925 7.211 1.00 94.94 86 GLU A CA 1
ATOM 696 C C . GLU A 1 86 ? 8.838 1.885 5.721 1.00 94.94 86 GLU A C 1
ATOM 698 O O . GLU A 1 86 ? 9.736 2.016 4.887 1.00 94.94 86 GLU A O 1
ATOM 703 N N . LEU A 1 87 ? 7.551 1.786 5.372 1.00 93.44 87 LEU A N 1
ATOM 704 C CA . LEU A 1 87 ? 7.105 1.814 3.986 1.00 93.44 87 LEU A CA 1
ATOM 705 C C . LEU A 1 87 ? 7.453 3.142 3.310 1.00 93.44 87 LEU A C 1
ATOM 707 O O . LEU A 1 87 ? 7.964 3.133 2.193 1.00 93.44 87 LEU A O 1
ATOM 711 N N . GLU A 1 88 ? 7.202 4.282 3.954 1.00 93.56 88 GLU A N 1
ATOM 712 C CA . GLU A 1 88 ? 7.564 5.589 3.394 1.00 93.56 88 GLU A CA 1
ATOM 713 C C . GLU A 1 88 ? 9.076 5.758 3.238 1.00 93.56 88 GLU A C 1
ATOM 715 O O . GLU A 1 88 ? 9.532 6.250 2.204 1.00 93.56 88 GLU A O 1
ATOM 720 N N . SER A 1 89 ? 9.859 5.289 4.208 1.00 96.56 89 SER A N 1
ATOM 721 C CA . SER A 1 89 ? 11.324 5.320 4.155 1.00 96.56 89 SER A CA 1
ATOM 722 C C . SER A 1 89 ? 11.852 4.460 3.007 1.00 96.56 89 SER A C 1
ATOM 724 O O . SER A 1 89 ? 12.647 4.926 2.188 1.00 96.56 89 SER A O 1
ATOM 726 N N . TRP A 1 90 ? 11.341 3.232 2.881 1.00 96.81 90 TRP A N 1
ATOM 727 C CA . TRP A 1 90 ? 11.675 2.322 1.789 1.00 96.81 90 TRP A CA 1
ATOM 728 C C . TRP A 1 90 ? 11.256 2.889 0.430 1.00 96.81 90 TRP A C 1
ATOM 730 O O . TRP A 1 90 ? 12.035 2.844 -0.520 1.00 96.81 90 TRP A O 1
ATOM 740 N N . ARG A 1 91 ? 10.072 3.506 0.328 1.00 95.06 91 ARG A N 1
ATOM 741 C CA . ARG A 1 91 ? 9.630 4.201 -0.892 1.00 95.06 91 ARG A CA 1
ATOM 742 C C . ARG A 1 91 ? 10.520 5.392 -1.227 1.00 95.06 91 ARG A C 1
ATOM 744 O O . ARG A 1 91 ? 10.800 5.616 -2.398 1.00 95.06 91 ARG A O 1
ATOM 751 N N . GLY A 1 92 ? 10.967 6.161 -0.241 1.00 95.69 92 GLY A N 1
ATOM 752 C CA . GLY A 1 92 ? 11.925 7.244 -0.458 1.00 95.69 92 GLY A CA 1
ATOM 753 C C . GLY A 1 92 ? 13.235 6.714 -1.039 1.00 95.69 92 GLY A C 1
ATOM 754 O O . GLY A 1 92 ? 13.697 7.201 -2.070 1.00 95.69 92 GLY A O 1
ATOM 755 N N . TRP A 1 93 ? 13.780 5.663 -0.427 1.00 97.38 93 TRP A N 1
ATOM 756 C CA . TRP A 1 93 ? 15.020 5.022 -0.852 1.00 97.38 93 TRP A CA 1
ATOM 757 C C . TRP A 1 93 ? 14.920 4.388 -2.243 1.00 97.38 93 TRP A C 1
ATOM 759 O O . TRP A 1 93 ? 15.727 4.712 -3.115 1.00 97.38 93 TRP A O 1
ATOM 769 N N . ILE A 1 94 ? 13.907 3.555 -2.502 1.00 97.12 94 ILE A N 1
ATOM 770 C CA . ILE A 1 94 ? 13.774 2.844 -3.781 1.00 97.12 94 ILE A CA 1
ATOM 771 C C . ILE A 1 94 ? 13.678 3.831 -4.951 1.00 97.12 94 ILE A C 1
ATOM 773 O O . ILE A 1 94 ? 14.182 3.570 -6.037 1.00 97.12 94 ILE A O 1
ATOM 777 N N . MET A 1 95 ? 13.111 5.024 -4.742 1.00 95.19 95 MET A N 1
ATOM 778 C CA . MET A 1 95 ? 13.004 6.043 -5.790 1.00 95.19 95 MET A CA 1
ATOM 779 C C . MET A 1 95 ? 14.354 6.605 -6.246 1.00 95.19 95 MET A C 1
ATOM 781 O O . MET A 1 95 ? 14.421 7.113 -7.368 1.00 95.19 95 MET A O 1
ATOM 785 N N . THR A 1 96 ? 15.404 6.469 -5.433 1.00 96.31 96 THR A N 1
ATOM 786 C CA . THR A 1 96 ? 16.780 6.887 -5.755 1.00 96.31 96 THR A CA 1
ATOM 787 C C . THR A 1 96 ? 17.540 5.879 -6.622 1.00 96.31 96 THR A C 1
ATOM 789 O O . THR A 1 96 ? 18.556 6.228 -7.221 1.00 96.31 96 THR A O 1
ATOM 792 N N . LEU A 1 97 ? 17.050 4.640 -6.709 1.00 97.06 97 LEU A N 1
ATOM 793 C CA . LEU A 1 97 ? 17.702 3.558 -7.443 1.00 97.06 97 LEU A CA 1
ATOM 794 C C . LEU A 1 97 ? 17.503 3.688 -8.961 1.00 97.06 97 LEU A C 1
ATOM 796 O O . LEU A 1 97 ? 16.661 4.451 -9.439 1.00 97.06 97 LEU A O 1
ATOM 800 N N . ARG A 1 98 ? 18.253 2.902 -9.741 1.00 96.44 98 ARG A N 1
ATOM 801 C CA . ARG A 1 98 ? 18.004 2.736 -11.185 1.00 96.44 98 ARG A CA 1
ATOM 802 C C . ARG A 1 98 ? 16.813 1.808 -11.424 1.00 96.44 98 ARG A C 1
ATOM 804 O O . ARG A 1 98 ? 16.519 0.968 -10.583 1.00 96.44 98 ARG A O 1
ATOM 811 N N . ASP A 1 99 ? 16.164 1.917 -12.583 1.00 95.56 99 ASP A N 1
ATOM 812 C CA . ASP A 1 99 ? 14.940 1.167 -12.919 1.00 95.56 99 ASP A CA 1
ATOM 813 C C . ASP A 1 99 ? 15.030 -0.347 -12.634 1.00 95.56 99 ASP A C 1
ATOM 815 O O . ASP A 1 99 ? 14.132 -0.906 -12.013 1.00 95.56 99 ASP A O 1
ATOM 819 N N . GLU A 1 100 ? 16.121 -1.008 -13.025 1.00 95.62 100 GLU A N 1
ATOM 820 C CA . GLU A 1 100 ? 16.336 -2.447 -12.785 1.00 95.62 100 GLU A CA 1
ATOM 821 C C . GLU A 1 100 ? 16.365 -2.794 -11.296 1.00 95.62 100 GLU A C 1
ATOM 823 O O . GLU A 1 100 ? 15.698 -3.726 -10.852 1.00 95.62 100 GLU A O 1
ATOM 828 N N . GLN A 1 101 ? 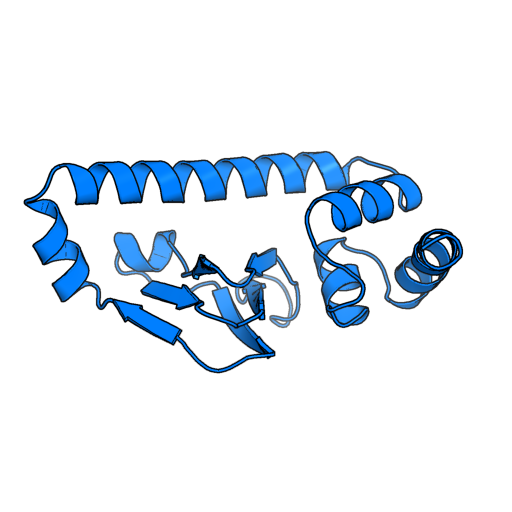17.086 -1.993 -10.512 1.00 96.62 101 GLN A N 1
ATOM 829 C CA . GLN A 1 101 ? 17.178 -2.147 -9.063 1.00 96.62 101 GLN A CA 1
ATOM 830 C C . GLN A 1 101 ? 15.830 -1.855 -8.397 1.00 96.62 101 GLN A C 1
ATOM 832 O O . GLN A 1 101 ? 15.425 -2.590 -7.505 1.00 96.62 101 GLN A O 1
ATOM 837 N N . LYS A 1 102 ? 15.085 -0.842 -8.868 1.00 96.44 102 LYS A N 1
ATOM 838 C CA . LYS A 1 102 ? 13.723 -0.565 -8.386 1.00 96.44 102 LYS A CA 1
ATOM 839 C C . LYS A 1 102 ? 12.819 -1.775 -8.549 1.00 96.44 102 LYS A C 1
ATOM 841 O O . LYS A 1 102 ? 12.105 -2.130 -7.621 1.00 96.44 102 LYS A O 1
ATOM 846 N N . VAL A 1 103 ? 12.825 -2.392 -9.728 1.00 96.69 103 VAL A N 1
ATOM 847 C CA . VAL A 1 103 ? 11.970 -3.552 -10.002 1.00 96.69 103 VAL A CA 1
ATOM 848 C C . VAL A 1 103 ? 12.417 -4.768 -9.187 1.00 96.69 103 VAL A C 1
ATOM 850 O O . VAL A 1 103 ? 11.557 -5.459 -8.645 1.00 96.69 103 VAL A O 1
ATOM 853 N N . ALA A 1 104 ? 13.726 -4.988 -9.027 1.00 95.56 104 ALA A N 1
ATOM 854 C CA . ALA A 1 104 ? 14.261 -6.060 -8.188 1.00 95.56 104 ALA A CA 1
ATOM 855 C C . ALA A 1 104 ? 13.815 -5.925 -6.722 1.00 95.56 104 ALA A C 1
ATOM 857 O O . ALA A 1 104 ? 13.236 -6.854 -6.163 1.00 95.56 104 ALA A O 1
ATOM 858 N N . GLU A 1 105 ? 14.028 -4.754 -6.121 1.00 96.75 105 GLU A N 1
ATOM 859 C CA . GLU A 1 105 ? 13.653 -4.456 -4.733 1.00 96.75 105 GLU A CA 1
ATOM 860 C C . GLU A 1 105 ? 12.138 -4.500 -4.528 1.00 96.75 105 GLU A C 1
ATOM 862 O O . GLU A 1 105 ? 11.636 -5.019 -3.532 1.00 96.75 105 GLU A O 1
ATOM 867 N N . PHE A 1 106 ? 11.376 -4.008 -5.506 1.00 96.69 106 PHE A N 1
ATOM 868 C CA . PHE A 1 106 ? 9.924 -4.106 -5.485 1.00 96.69 106 PHE A CA 1
ATOM 869 C C . PHE A 1 106 ? 9.450 -5.561 -5.468 1.00 96.69 106 PHE A C 1
ATOM 871 O O . PHE A 1 106 ? 8.542 -5.880 -4.708 1.00 96.69 106 PHE A O 1
ATOM 878 N N . ASN A 1 107 ? 10.067 -6.437 -6.266 1.00 94.88 107 ASN A N 1
ATOM 879 C CA . ASN A 1 107 ? 9.708 -7.854 -6.338 1.00 94.88 107 ASN A CA 1
ATOM 880 C C . ASN A 1 107 ? 10.010 -8.622 -5.043 1.00 94.88 107 ASN A C 1
ATOM 882 O O . ASN A 1 107 ? 9.317 -9.584 -4.729 1.00 94.88 107 ASN A O 1
ATOM 886 N N . GLN A 1 108 ? 11.026 -8.204 -4.282 1.00 94.62 108 GLN A N 1
ATOM 887 C CA . GLN A 1 108 ? 11.318 -8.809 -2.978 1.00 94.62 108 GLN A CA 1
ATOM 888 C C . GLN A 1 108 ? 10.216 -8.521 -1.952 1.00 94.62 108 GLN A C 1
ATOM 890 O O . GLN A 1 108 ? 9.935 -9.359 -1.100 1.00 94.62 108 GLN A O 1
ATOM 895 N N . ARG A 1 109 ? 9.588 -7.340 -2.029 1.00 95.00 109 ARG A N 1
ATOM 896 C CA . ARG A 1 109 ? 8.539 -6.924 -1.088 1.00 95.00 109 ARG A CA 1
ATOM 897 C C . ARG A 1 109 ? 7.133 -7.300 -1.546 1.00 95.00 109 ARG A C 1
ATOM 899 O O . ARG A 1 109 ? 6.303 -7.672 -0.723 1.00 95.00 109 ARG A O 1
ATOM 906 N N . TYR A 1 110 ? 6.845 -7.156 -2.835 1.00 95.44 110 TYR A N 1
ATOM 907 C CA . TYR A 1 110 ? 5.522 -7.388 -3.401 1.00 95.44 110 TYR A CA 1
ATOM 908 C C . TYR A 1 110 ? 5.578 -8.477 -4.472 1.00 95.44 110 TYR A C 1
ATOM 910 O O . TYR A 1 110 ? 6.420 -8.395 -5.370 1.00 95.44 110 TYR A O 1
ATOM 918 N N . PRO A 1 111 ? 4.639 -9.442 -4.464 1.00 92.38 111 PRO A N 1
ATOM 919 C CA . PRO A 1 111 ? 4.555 -10.477 -5.488 1.00 92.38 111 PRO A CA 1
ATOM 920 C C . PRO A 1 111 ? 4.074 -9.864 -6.811 1.00 92.38 111 PRO A C 1
ATOM 922 O O . PRO A 1 111 ? 2.895 -9.910 -7.161 1.00 92.38 111 PRO A O 1
ATOM 925 N N . MET A 1 112 ? 4.987 -9.258 -7.574 1.00 92.38 112 MET A N 1
ATOM 926 C CA . MET A 1 112 ? 4.658 -8.443 -8.752 1.00 92.38 112 MET A CA 1
ATOM 927 C C . MET A 1 112 ? 3.989 -9.224 -9.895 1.00 92.38 112 MET A C 1
ATOM 929 O O . MET A 1 112 ? 3.511 -8.621 -10.858 1.00 92.38 112 MET A O 1
ATOM 933 N N . TYR A 1 113 ? 4.003 -10.556 -9.831 1.00 89.88 113 TYR A N 1
ATOM 934 C CA . TYR A 1 113 ? 3.314 -11.452 -10.759 1.00 89.88 113 TYR A CA 1
ATOM 935 C C . TYR A 1 113 ? 1.804 -11.539 -10.484 1.00 89.88 113 TYR A C 1
ATOM 937 O O . TYR A 1 113 ? 1.049 -11.810 -11.411 1.00 89.88 113 TYR A O 1
ATOM 945 N N . LEU A 1 114 ? 1.360 -11.237 -9.258 1.00 90.62 114 LEU A N 1
ATOM 946 C CA . LEU A 1 114 ? -0.058 -11.168 -8.872 1.00 90.62 114 LEU A CA 1
ATOM 947 C C . LEU A 1 114 ? -0.656 -9.767 -9.049 1.00 90.62 114 LEU A C 1
ATOM 949 O O . LEU A 1 114 ? -1.855 -9.571 -8.881 1.00 90.62 114 LEU A O 1
ATOM 953 N N . LEU A 1 115 ? 0.170 -8.774 -9.381 1.00 93.81 115 LEU A N 1
ATOM 954 C CA . LEU A 1 115 ? -0.241 -7.379 -9.473 1.00 93.81 115 LEU A CA 1
ATOM 955 C C . LEU A 1 115 ? -0.298 -6.906 -10.935 1.00 93.81 115 LEU A C 1
ATOM 957 O O . LEU A 1 115 ? 0.607 -7.208 -11.720 1.00 93.81 115 LEU A O 1
ATOM 961 N N . PRO A 1 116 ? -1.308 -6.101 -11.323 1.00 94.62 116 PRO A N 1
ATOM 962 C CA . PRO A 1 116 ? -1.358 -5.527 -12.661 1.00 94.62 116 PRO A CA 1
ATOM 963 C C . PRO A 1 116 ? -0.156 -4.612 -12.930 1.00 94.62 116 PRO A C 1
ATOM 965 O O . PRO A 1 116 ? 0.158 -3.726 -12.135 1.00 94.62 116 PRO A O 1
ATOM 968 N N . ASN A 1 117 ? 0.472 -4.748 -14.103 1.00 94.94 117 ASN A N 1
ATOM 969 C CA . ASN A 1 117 ? 1.688 -3.994 -14.447 1.00 94.94 117 ASN A CA 1
ATOM 970 C C . ASN A 1 117 ? 1.528 -2.470 -14.318 1.00 94.94 117 ASN A C 1
ATOM 972 O O . ASN A 1 117 ? 2.475 -1.790 -13.935 1.00 94.94 117 ASN A O 1
ATOM 976 N N . HIS A 1 118 ? 0.346 -1.919 -14.619 1.00 94.31 118 HIS A N 1
ATOM 977 C CA . HIS A 1 118 ? 0.105 -0.478 -14.508 1.00 94.31 118 HIS A CA 1
ATOM 978 C C . HIS A 1 118 ? 0.112 0.016 -13.049 1.00 94.31 118 HIS A C 1
ATOM 980 O O . HIS A 1 118 ? 0.522 1.149 -12.800 1.00 94.31 118 HIS A O 1
ATOM 986 N N . ILE A 1 119 ? -0.272 -0.831 -12.085 1.00 95.62 119 ILE A N 1
ATOM 987 C CA . ILE A 1 119 ? -0.205 -0.536 -10.646 1.00 95.62 119 ILE A CA 1
ATOM 988 C C . ILE A 1 119 ? 1.251 -0.488 -10.201 1.00 95.62 119 ILE A C 1
ATOM 990 O O . ILE A 1 119 ? 1.680 0.503 -9.613 1.00 95.62 119 ILE A O 1
ATOM 994 N N . CYS A 1 120 ? 2.023 -1.523 -10.540 1.00 96.12 120 CYS A N 1
ATOM 995 C CA . CYS A 1 120 ? 3.445 -1.598 -10.214 1.00 96.12 120 CYS A CA 1
ATOM 996 C C . CYS A 1 120 ? 4.220 -0.429 -10.838 1.00 96.12 120 CYS A C 1
ATOM 998 O O . CYS A 1 120 ? 4.985 0.249 -10.155 1.00 96.12 120 CYS A O 1
ATOM 1000 N N . ALA A 1 121 ? 3.968 -0.138 -12.119 1.00 95.69 121 ALA A N 1
ATOM 1001 C CA . ALA A 1 121 ? 4.574 0.986 -12.825 1.00 95.69 121 ALA A CA 1
ATOM 1002 C C . ALA A 1 121 ? 4.227 2.332 -12.164 1.00 95.69 121 ALA A C 1
ATOM 1004 O O . ALA A 1 121 ? 5.123 3.142 -11.926 1.00 95.69 121 ALA A O 1
ATOM 1005 N N . SER A 1 122 ? 2.955 2.550 -11.804 1.00 94.94 122 SER A N 1
ATOM 1006 C CA . SER A 1 122 ? 2.509 3.758 -11.094 1.00 94.94 122 SER A CA 1
ATOM 1007 C C . SER A 1 122 ? 3.194 3.901 -9.731 1.00 94.94 122 SER A C 1
ATOM 1009 O O . SER A 1 122 ? 3.728 4.971 -9.425 1.00 94.94 122 SER A O 1
ATOM 1011 N N . PHE A 1 123 ? 3.273 2.816 -8.950 1.00 95.56 123 PHE A N 1
ATOM 1012 C CA . PHE A 1 123 ? 3.949 2.807 -7.649 1.00 95.56 123 PHE A CA 1
ATOM 1013 C C . PHE A 1 123 ? 5.429 3.183 -7.783 1.00 95.56 123 PHE A C 1
ATOM 1015 O O . PHE A 1 123 ? 5.919 4.008 -7.011 1.00 95.56 123 PHE A O 1
ATOM 1022 N N . LEU A 1 124 ? 6.116 2.626 -8.787 1.00 95.94 124 LEU A N 1
ATOM 1023 C CA . LEU A 1 124 ? 7.537 2.854 -9.075 1.00 95.94 124 LEU A CA 1
ATOM 1024 C C . LEU A 1 124 ? 7.833 4.166 -9.819 1.00 95.94 124 LEU A C 1
ATOM 1026 O O . LEU A 1 124 ? 8.999 4.491 -10.043 1.00 95.94 124 LEU A O 1
ATOM 1030 N N . GLN A 1 1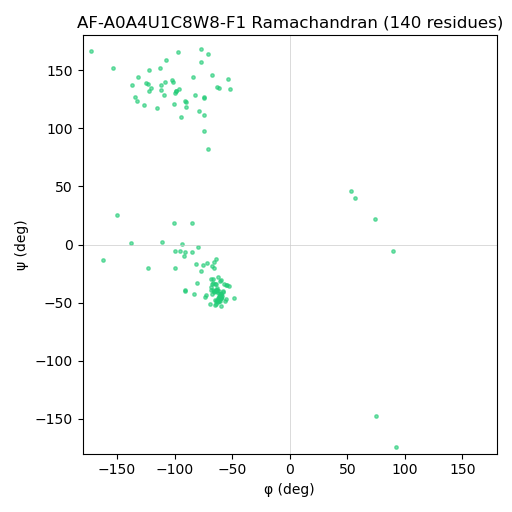25 ? 6.799 4.937 -10.169 1.00 93.56 125 GLN A N 1
ATOM 1031 C CA . GLN A 1 125 ? 6.903 6.168 -10.963 1.00 93.56 125 GLN A CA 1
ATOM 1032 C C . GLN A 1 125 ? 7.582 5.935 -12.322 1.00 93.56 125 GLN A C 1
ATOM 1034 O O . GLN A 1 125 ? 8.383 6.740 -12.795 1.00 93.56 125 GLN A O 1
ATOM 1039 N N . MET A 1 126 ? 7.243 4.812 -12.950 1.00 94.50 126 MET A N 1
ATOM 1040 C CA . MET A 1 126 ? 7.714 4.399 -14.266 1.00 94.50 126 MET A CA 1
ATOM 1041 C C . MET A 1 126 ? 6.555 4.415 -15.262 1.00 94.50 126 MET A C 1
ATOM 1043 O O . MET A 1 126 ? 5.399 4.181 -14.913 1.00 94.50 126 MET A O 1
ATOM 1047 N N . THR A 1 127 ? 6.855 4.627 -16.542 1.00 93.88 127 THR A N 1
ATOM 1048 C CA . THR A 1 127 ? 5.867 4.368 -17.598 1.00 93.88 127 THR A CA 1
ATOM 1049 C C . THR A 1 127 ? 5.595 2.858 -17.692 1.00 93.88 127 THR A C 1
ATOM 1051 O O . THR A 1 127 ? 6.554 2.088 -17.561 1.00 93.88 127 THR A O 1
ATOM 1054 N N . PRO A 1 128 ? 4.368 2.406 -18.017 1.00 93.94 128 PRO A N 1
ATOM 1055 C CA . PRO A 1 128 ? 4.059 0.978 -18.147 1.00 93.94 128 PRO A CA 1
ATOM 1056 C C . PRO A 1 128 ? 4.970 0.211 -19.120 1.00 93.94 128 PRO A C 1
ATOM 1058 O O . PRO A 1 128 ? 5.317 -0.938 -18.849 1.00 93.94 128 PRO A O 1
ATOM 1061 N N . SER A 1 129 ? 5.404 0.846 -20.216 1.00 94.44 129 SER A N 1
ATOM 1062 C CA . SER A 1 129 ? 6.336 0.261 -21.191 1.00 94.44 129 SER A CA 1
ATOM 1063 C C . SER A 1 129 ? 7.719 0.004 -20.586 1.00 94.44 129 SER A C 1
ATOM 1065 O O . SER A 1 129 ? 8.192 -1.129 -20.621 1.00 94.44 129 SER A O 1
ATOM 1067 N N . ARG A 1 130 ? 8.333 1.021 -19.959 1.00 95.00 130 ARG A N 1
ATOM 1068 C CA . ARG A 1 130 ? 9.612 0.883 -19.231 1.00 95.00 130 ARG A CA 1
ATOM 1069 C C . ARG A 1 130 ? 9.549 -0.194 -18.154 1.00 95.00 130 ARG A C 1
ATOM 1071 O O . ARG A 1 130 ? 10.436 -1.036 -18.093 1.00 95.00 130 ARG A O 1
ATOM 1078 N N . TYR A 1 131 ? 8.495 -0.195 -17.335 1.00 96.38 131 TYR A N 1
ATOM 1079 C CA . TYR A 1 131 ? 8.324 -1.218 -16.301 1.00 96.38 131 TYR A CA 1
ATOM 1080 C C . TYR A 1 131 ? 8.254 -2.624 -16.905 1.00 96.38 131 TYR A C 1
ATOM 1082 O O . TYR A 1 131 ? 8.947 -3.522 -16.441 1.00 96.38 131 TYR A O 1
ATOM 1090 N N . SER A 1 132 ? 7.463 -2.807 -17.965 1.00 94.62 132 SER A N 1
ATOM 1091 C CA . SER A 1 132 ? 7.304 -4.115 -18.612 1.00 94.62 132 SER A CA 1
ATOM 1092 C C . SER A 1 132 ? 8.611 -4.617 -19.231 1.00 94.62 132 SER A C 1
ATOM 1094 O O . SER A 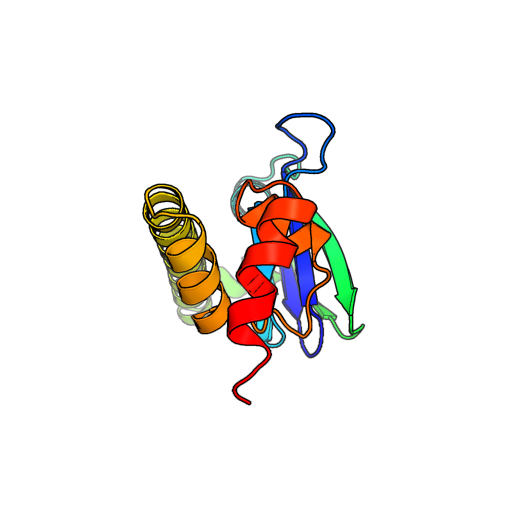1 132 ? 8.930 -5.794 -19.085 1.00 94.62 132 SER A O 1
ATOM 1096 N N . ALA A 1 133 ? 9.391 -3.729 -19.859 1.00 94.25 133 ALA A N 1
ATOM 1097 C CA . ALA A 1 133 ? 10.699 -4.067 -20.420 1.00 94.25 133 ALA A CA 1
ATOM 1098 C C . ALA A 1 133 ? 11.675 -4.569 -19.343 1.00 94.25 133 ALA A C 1
ATOM 1100 O O . ALA A 1 133 ? 12.352 -5.570 -19.546 1.00 94.25 133 ALA A O 1
ATOM 1101 N N . VAL A 1 134 ? 11.703 -3.918 -18.178 1.00 94.94 134 VAL A N 1
ATOM 1102 C CA . VAL A 1 134 ? 12.564 -4.325 -17.058 1.00 94.94 134 VAL A CA 1
ATOM 1103 C C . VAL A 1 134 ? 12.047 -5.600 -16.386 1.00 94.94 134 VAL A C 1
ATOM 1105 O O . VAL A 1 134 ? 12.829 -6.509 -16.121 1.00 94.94 134 VAL A O 1
ATOM 1108 N N . LYS A 1 135 ? 10.732 -5.710 -16.145 1.00 93.94 135 LYS A N 1
ATOM 1109 C CA . LYS A 1 135 ? 10.092 -6.888 -15.530 1.00 93.94 135 LYS A CA 1
ATOM 1110 C C . LYS A 1 135 ? 10.363 -8.175 -16.314 1.00 93.94 135 LYS A C 1
ATOM 1112 O O . LYS A 1 135 ? 10.502 -9.231 -15.699 1.00 93.94 135 LYS A O 1
ATOM 1117 N N . ALA A 1 136 ? 10.473 -8.098 -17.643 1.00 90.56 136 ALA A N 1
ATOM 1118 C CA . ALA A 1 136 ? 10.772 -9.254 -18.488 1.00 90.56 136 ALA A CA 1
ATOM 1119 C C . ALA A 1 136 ? 12.036 -10.008 -18.028 1.00 90.56 136 ALA A C 1
ATOM 1121 O O . ALA A 1 136 ? 12.03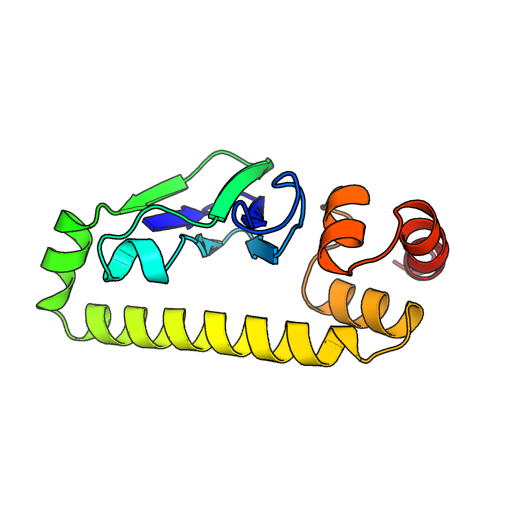2 -11.235 -18.006 1.00 90.56 136 ALA A O 1
ATOM 1122 N N . ASN A 1 137 ? 13.054 -9.294 -17.535 1.00 87.12 137 ASN A N 1
ATOM 1123 C CA . ASN A 1 137 ? 14.303 -9.888 -17.045 1.00 87.12 137 ASN A CA 1
ATOM 1124 C C . ASN A 1 137 ? 14.134 -10.727 -15.764 1.00 87.12 137 ASN A C 1
ATOM 1126 O O . ASN A 1 137 ? 14.988 -11.548 -15.452 1.00 87.12 137 ASN A O 1
ATOM 1130 N N . PHE A 1 138 ? 13.034 -10.545 -15.030 1.00 80.50 138 PHE A N 1
ATOM 1131 C CA . PHE A 1 138 ? 12.739 -11.255 -13.780 1.00 80.50 138 PHE A CA 1
ATOM 1132 C C . PHE A 1 138 ? 11.764 -12.422 -13.965 1.00 80.50 138 PHE A C 1
ATOM 1134 O O . PHE A 1 138 ? 11.497 -13.151 -13.019 1.00 80.50 138 PHE A O 1
ATOM 1141 N N . THR A 1 139 ? 11.213 -12.593 -15.169 1.00 66.38 139 THR A N 1
ATOM 1142 C CA . THR A 1 139 ? 10.201 -13.627 -15.451 1.00 66.38 139 THR A CA 1
ATOM 1143 C C . THR A 1 139 ? 10.831 -14.910 -16.023 1.00 66.38 139 THR A C 1
ATOM 1145 O O . THR A 1 139 ? 10.142 -15.901 -16.215 1.00 66.38 139 THR A O 1
ATOM 1148 N N . VAL A 1 140 ? 12.145 -14.914 -16.295 1.00 52.84 140 VAL A N 1
ATOM 1149 C CA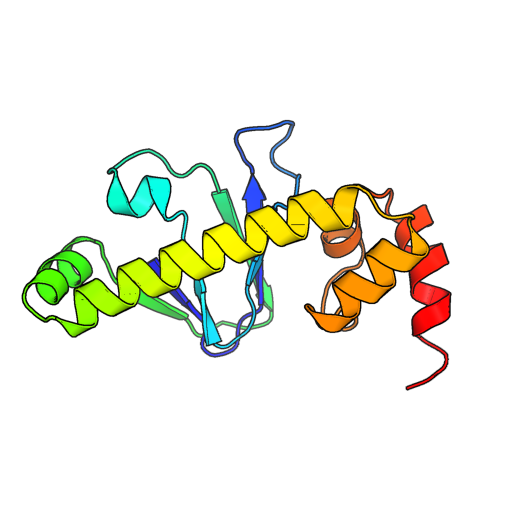 . VAL A 1 140 ? 12.865 -15.998 -17.004 1.00 52.84 140 VAL A CA 1
ATOM 1150 C C . VAL A 1 140 ? 13.624 -16.940 -16.042 1.00 52.84 140 VAL A C 1
ATOM 1152 O O . VAL A 1 140 ? 14.511 -17.673 -16.457 1.00 52.84 140 VAL A O 1
ATOM 1155 N N . GLY A 1 141 ? 13.298 -16.961 -14.745 1.00 50.53 141 GLY A N 1
ATOM 1156 C CA . GLY A 1 141 ? 14.077 -17.725 -13.754 1.00 50.53 141 GLY A CA 1
ATOM 1157 C C . GLY A 1 141 ? 13.308 -18.251 -12.544 1.00 50.53 141 GLY A C 1
ATOM 1158 O O . GLY A 1 141 ? 13.921 -18.427 -11.494 1.00 50.53 141 GLY A O 1
ATOM 1159 N N . SER A 1 142 ? 11.999 -18.469 -12.669 1.00 38.59 142 SER A N 1
ATOM 1160 C CA . SER A 1 142 ? 11.157 -19.096 -11.637 1.00 38.59 142 SER A CA 1
ATOM 1161 C C . SER A 1 142 ? 10.581 -20.411 -12.129 1.00 38.59 142 SER A C 1
ATOM 1163 O O . SER A 1 142 ? 9.946 -20.358 -13.208 1.00 38.59 142 SER A O 1
#

Radius of gyration: 16.41 Å; Cα contacts (8 Å, |Δi|>4): 177; chains: 1; bounding box: 34×34×48 Å

Secondary structure (DSSP, 8-state):
-EEESS-EEEEEETTSTTS-EEEEEE-TT-EES-HHHHHHT----EEEEEEE---EEE--HHHHHHHTTSHHHHHHHHHHHHHHHHHHHHHHHHTTS-HHHHHHHHHHHS-TTSS-HHHHHHHHT--HHHHHHHHHTTSS--